Protein AF-A0A0K2V2Z7-F1 (afdb_monomer_lite)

Organism: Lepeophtheirus salmonis (NCBI:txid72036)

pLDDT: mean 78.31, std 17.25, range [45.5, 96.0]

Radius of gyration: 21.52 Å; chains: 1; bounding box: 39×52×57 Å

Secondary structure (DSSP, 8-state):
--STTSHHHHTTTTS------PPEEETTEEE-TT-EEEEEGGGTEEEEE-TTSSEE--B--TT--PPP-B-SS-TTSB--TT--

Sequence (84 aa):
MKVALFFLALSILVVNGASKVKLCNYNGKNYRRGQTALMLPFCCTKMVCSSNGYFSYPTYGKGKKCGCCIDPFNKNNFISDGQY

Structure (mmCIF, N/CA/C/O backbone):
data_AF-A0A0K2V2Z7-F1
#
_entry.id   AF-A0A0K2V2Z7-F1
#
loop_
_atom_site.group_PDB
_atom_site.id
_atom_site.type_symbol
_atom_site.label_atom_id
_atom_site.label_alt_id
_atom_site.label_comp_id
_atom_site.label_asym_id
_atom_site.label_entity_id
_atom_site.label_seq_id
_atom_site.pdbx_PDB_ins_code
_atom_site.Cartn_x
_atom_site.Cartn_y
_atom_site.Cartn_z
_atom_site.occupancy
_atom_site.B_iso_or_equiv
_atom_site.auth_seq_id
_atom_site.auth_comp_id
_atom_site.auth_asym_id
_atom_site.auth_atom_id
_atom_site.pdbx_PDB_model_num
ATOM 1 N N . MET A 1 1 ? 22.485 -36.595 -43.433 1.00 48.91 1 MET A N 1
ATOM 2 C CA . MET A 1 1 ? 22.665 -35.812 -42.187 1.00 48.91 1 MET A CA 1
ATOM 3 C C . MET A 1 1 ? 22.298 -34.347 -42.436 1.00 48.91 1 MET A C 1
ATOM 5 O O . MET A 1 1 ? 23.165 -33.566 -42.787 1.00 48.91 1 MET A O 1
ATOM 9 N N . LYS A 1 2 ? 21.014 -33.968 -42.371 1.00 48.94 2 LYS A N 1
ATOM 10 C CA . LYS A 1 2 ? 20.576 -32.575 -42.636 1.00 48.94 2 LYS A CA 1
ATOM 11 C C . LYS A 1 2 ? 19.261 -32.199 -41.931 1.00 48.94 2 LYS A C 1
ATOM 13 O O . LYS A 1 2 ? 18.555 -31.309 -42.372 1.00 48.94 2 LYS A O 1
ATOM 18 N N . VAL A 1 3 ? 18.917 -32.898 -40.845 1.00 51.44 3 VAL A N 1
ATOM 19 C CA . VAL A 1 3 ? 17.661 -32.674 -40.093 1.00 51.44 3 VAL A CA 1
ATOM 20 C C . VAL A 1 3 ? 17.930 -32.119 -38.685 1.00 51.44 3 VAL A C 1
ATOM 22 O O . VAL A 1 3 ? 17.069 -31.492 -38.084 1.00 51.44 3 VAL A O 1
ATOM 25 N N . ALA A 1 4 ? 19.162 -32.252 -38.180 1.00 51.25 4 ALA A N 1
ATOM 26 C CA . ALA A 1 4 ? 19.528 -31.826 -36.827 1.00 51.25 4 ALA A CA 1
ATOM 27 C C . ALA A 1 4 ? 19.647 -30.297 -36.646 1.00 51.25 4 ALA A C 1
ATOM 29 O O . ALA A 1 4 ? 19.623 -29.814 -35.521 1.00 51.25 4 ALA A O 1
ATOM 30 N N . LEU A 1 5 ? 19.750 -29.524 -37.733 1.00 51.09 5 LEU A N 1
ATOM 31 C CA . LEU A 1 5 ? 19.929 -28.066 -37.663 1.00 51.09 5 LEU A CA 1
ATOM 32 C C . LEU A 1 5 ? 18.617 -27.283 -37.513 1.00 51.09 5 LEU A C 1
ATOM 34 O O . LEU A 1 5 ? 18.655 -26.128 -37.107 1.00 51.09 5 LEU A O 1
ATOM 38 N N . PHE A 1 6 ? 17.458 -27.895 -37.781 1.00 50.44 6 PHE A N 1
ATOM 39 C CA . PHE A 1 6 ? 16.169 -27.207 -37.632 1.00 50.44 6 PHE A CA 1
ATOM 40 C C . PHE A 1 6 ? 15.654 -27.177 -36.185 1.00 50.44 6 PHE A C 1
ATOM 42 O O . PHE A 1 6 ? 14.903 -26.274 -35.826 1.00 50.44 6 PHE A O 1
ATOM 49 N N . PHE A 1 7 ? 16.092 -28.102 -35.323 1.00 50.56 7 PHE A N 1
ATOM 50 C CA . PHE A 1 7 ? 15.653 -28.140 -33.921 1.00 50.56 7 PHE A CA 1
ATOM 51 C C . PHE A 1 7 ? 16.387 -27.146 -33.008 1.00 50.56 7 PHE A C 1
ATOM 53 O O . PHE A 1 7 ? 15.852 -26.778 -31.967 1.00 50.56 7 PHE A O 1
ATOM 60 N N . LEU A 1 8 ? 17.562 -26.648 -33.408 1.00 51.81 8 LEU A N 1
ATOM 61 C CA . LEU A 1 8 ? 18.316 -25.631 -32.656 1.00 51.81 8 LEU A CA 1
ATOM 62 C C . LEU A 1 8 ? 17.734 -24.212 -32.790 1.00 51.81 8 LEU A C 1
ATOM 64 O O . LEU A 1 8 ? 18.035 -23.341 -31.977 1.00 51.81 8 LEU A O 1
ATOM 68 N N . ALA A 1 9 ? 16.882 -23.971 -33.791 1.00 51.72 9 ALA A N 1
ATOM 69 C CA . ALA A 1 9 ? 16.252 -22.668 -34.002 1.00 51.72 9 ALA A CA 1
ATOM 70 C C . ALA A 1 9 ? 14.989 -22.461 -33.142 1.00 51.72 9 ALA A C 1
ATOM 72 O O . ALA A 1 9 ? 14.676 -21.325 -32.786 1.00 51.72 9 ALA A O 1
ATOM 73 N N . LEU A 1 10 ? 14.284 -23.533 -32.746 1.00 50.97 10 LEU A N 1
ATOM 74 C CA . LEU A 1 10 ? 13.079 -23.415 -31.908 1.00 50.97 10 LEU A CA 1
ATOM 75 C C . LEU A 1 10 ? 13.385 -23.090 -30.437 1.00 50.97 10 LEU A C 1
ATOM 77 O O . LEU A 1 10 ? 12.522 -22.556 -29.743 1.00 50.97 10 LEU A O 1
ATOM 81 N N . SER A 1 11 ? 14.603 -23.346 -29.956 1.00 50.06 11 SER A N 1
ATOM 82 C CA . SER A 1 11 ? 14.999 -23.029 -28.576 1.00 50.06 11 SER A CA 1
ATOM 83 C C . SER A 1 11 ? 15.214 -21.533 -28.312 1.00 50.06 11 SER A C 1
ATOM 85 O O . SER A 1 11 ? 15.304 -21.135 -27.154 1.00 50.06 11 SER A O 1
ATOM 87 N N . ILE A 1 12 ? 15.267 -20.686 -29.348 1.00 51.25 12 ILE A N 1
ATOM 88 C CA . ILE A 1 12 ? 15.542 -19.244 -29.196 1.00 51.25 12 ILE A CA 1
ATOM 89 C C . ILE A 1 12 ? 14.249 -18.435 -28.957 1.00 51.25 12 ILE A C 1
ATOM 91 O O . ILE A 1 12 ? 14.301 -17.318 -28.449 1.00 51.25 12 ILE A O 1
ATOM 95 N N . LEU A 1 13 ? 13.063 -18.991 -29.242 1.00 46.72 13 LEU A N 1
ATOM 96 C CA . LEU A 1 13 ? 11.792 -18.272 -29.051 1.00 46.72 13 LEU A CA 1
ATOM 97 C C . LEU A 1 13 ? 11.229 -18.308 -27.617 1.00 46.72 13 LEU A C 1
ATOM 99 O O . LEU A 1 13 ? 10.240 -17.632 -27.342 1.00 46.72 13 LEU A O 1
ATOM 103 N N . VAL A 1 14 ? 11.851 -19.027 -26.676 1.00 48.12 14 VAL A N 1
ATOM 104 C CA . VAL A 1 14 ? 11.332 -19.172 -25.296 1.00 48.12 14 VAL A CA 1
ATOM 105 C C . VAL A 1 14 ? 11.964 -18.168 -24.318 1.00 48.12 14 VAL A C 1
ATOM 107 O O . VAL A 1 14 ? 12.023 -18.399 -23.117 1.00 48.12 14 VAL A O 1
ATOM 110 N N . VAL A 1 15 ? 12.445 -17.018 -24.798 1.00 50.59 15 VAL A N 1
ATOM 111 C CA . VAL A 1 15 ? 13.007 -15.973 -23.921 1.00 50.59 15 VAL A CA 1
ATOM 112 C C . VAL A 1 15 ? 12.464 -14.604 -24.293 1.00 50.59 15 VAL A C 1
ATOM 114 O O . VAL A 1 15 ? 13.232 -13.709 -24.582 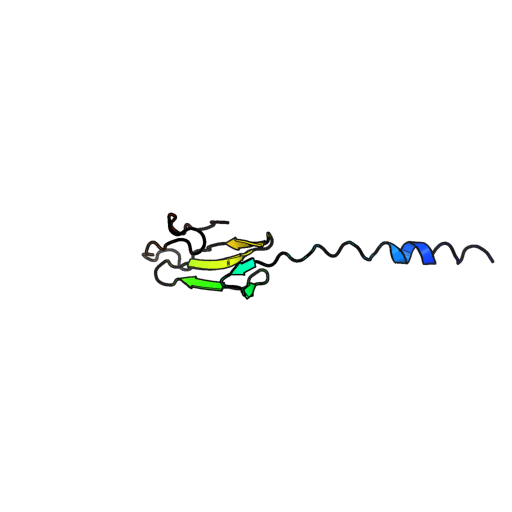1.00 50.59 15 VAL A O 1
ATOM 117 N N . ASN A 1 16 ? 11.144 -14.410 -24.330 1.00 45.50 16 ASN A N 1
ATOM 118 C CA . ASN A 1 16 ? 10.570 -13.051 -24.294 1.00 45.50 16 ASN A CA 1
ATOM 119 C C . ASN A 1 16 ? 9.149 -13.006 -23.709 1.00 45.50 16 ASN A C 1
ATOM 121 O O . ASN A 1 16 ? 8.357 -12.121 -24.009 1.00 45.50 16 ASN A O 1
ATOM 125 N N . GLY A 1 17 ? 8.827 -13.952 -22.824 1.00 46.03 17 GLY A N 1
ATOM 126 C CA . GLY A 1 17 ? 7.608 -13.925 -22.011 1.00 46.03 17 GLY A CA 1
ATOM 127 C C . GLY A 1 17 ? 7.827 -13.378 -20.599 1.00 46.03 17 GLY A C 1
ATOM 128 O O . GLY A 1 17 ? 6.975 -13.581 -19.738 1.00 46.03 17 GLY A O 1
ATOM 129 N N . ALA A 1 18 ? 8.968 -12.737 -20.311 1.00 52.97 18 ALA A N 1
ATOM 130 C CA . ALA A 1 18 ? 9.208 -12.118 -19.011 1.00 52.97 18 ALA A CA 1
ATOM 131 C C . ALA A 1 18 ? 8.333 -10.863 -18.892 1.00 52.97 18 ALA A C 1
ATOM 133 O O . ALA A 1 18 ? 8.770 -9.747 -19.174 1.00 52.97 18 ALA A O 1
ATOM 134 N N . SER A 1 19 ? 7.069 -11.061 -18.514 1.00 60.38 19 SER A N 1
ATOM 135 C CA . SER A 1 19 ? 6.160 -9.989 -18.120 1.00 60.38 19 SER A CA 1
ATOM 136 C C . SER A 1 19 ? 6.895 -9.116 -17.106 1.00 60.38 19 SER A C 1
ATOM 138 O O . SER A 1 19 ? 7.234 -9.581 -16.015 1.00 60.38 19 SER A O 1
ATOM 140 N N . LYS A 1 20 ? 7.251 -7.885 -17.503 1.00 69.62 20 LYS A N 1
ATOM 141 C CA . LYS A 1 20 ? 8.005 -6.965 -16.648 1.00 69.62 20 LYS A CA 1
ATOM 142 C C . LYS A 1 20 ? 7.209 -6.800 -15.360 1.00 69.62 20 LYS A C 1
ATOM 144 O O . LYS A 1 20 ? 6.107 -6.255 -15.385 1.00 69.62 20 LYS A O 1
ATOM 149 N N . VAL A 1 21 ? 7.752 -7.298 -14.249 1.00 75.75 21 VAL A N 1
ATOM 150 C CA . VAL A 1 21 ? 7.123 -7.149 -12.935 1.00 75.75 21 VAL A CA 1
ATOM 151 C C . VAL A 1 21 ? 6.968 -5.656 -12.685 1.00 75.75 21 VAL A C 1
ATOM 153 O O . VAL A 1 21 ? 7.962 -4.941 -12.558 1.00 75.75 21 VAL A O 1
ATOM 156 N N . LYS A 1 22 ? 5.724 -5.176 -12.653 1.00 88.94 22 LYS A N 1
ATOM 157 C CA . LYS A 1 22 ? 5.451 -3.780 -12.330 1.00 88.94 22 LYS A CA 1
ATOM 158 C C . LYS A 1 22 ? 5.738 -3.559 -10.847 1.00 88.94 22 LYS A C 1
ATOM 160 O O . LYS A 1 22 ? 5.275 -4.319 -9.997 1.00 88.94 22 LYS A O 1
ATOM 165 N N . LEU A 1 23 ? 6.545 -2.543 -10.563 1.00 93.62 23 LEU A N 1
ATOM 166 C CA . LEU A 1 23 ? 6.895 -2.115 -9.213 1.00 93.62 23 LEU A CA 1
ATOM 167 C C . LEU A 1 23 ? 6.107 -0.855 -8.878 1.00 93.62 23 LEU A C 1
ATOM 169 O O . LEU A 1 23 ? 5.879 -0.025 -9.756 1.00 93.62 23 LEU A O 1
ATOM 173 N N . CYS A 1 24 ? 5.750 -0.699 -7.610 1.00 93.81 24 CYS A N 1
ATOM 174 C CA . CYS A 1 24 ? 5.138 0.526 -7.113 1.00 93.81 24 CYS A CA 1
ATOM 175 C C . CYS A 1 24 ? 6.221 1.404 -6.481 1.00 93.81 24 CYS A C 1
ATOM 177 O O . CYS A 1 24 ? 7.031 0.901 -5.698 1.00 93.81 24 CYS A O 1
ATOM 179 N N . ASN A 1 25 ? 6.246 2.698 -6.798 1.00 93.81 25 ASN A N 1
ATOM 180 C CA . ASN A 1 25 ? 7.204 3.639 -6.219 1.00 93.81 25 ASN A CA 1
ATOM 181 C C . ASN A 1 25 ? 6.530 4.518 -5.165 1.00 93.81 25 ASN A C 1
ATOM 183 O O . ASN A 1 25 ? 5.508 5.144 -5.440 1.00 93.81 25 ASN A O 1
ATOM 187 N N . TYR A 1 26 ? 7.108 4.572 -3.968 1.00 93.62 26 TYR A N 1
ATOM 188 C CA . TYR A 1 26 ? 6.673 5.476 -2.910 1.00 93.62 26 TYR A CA 1
ATOM 189 C C . TYR A 1 26 ? 7.886 6.057 -2.188 1.00 93.62 26 TYR A C 1
ATOM 191 O O . TYR A 1 26 ? 8.769 5.308 -1.768 1.00 93.62 26 TYR A O 1
ATOM 199 N N . ASN A 1 27 ? 7.939 7.388 -2.062 1.00 92.94 27 ASN A N 1
ATOM 200 C CA . ASN A 1 27 ? 9.059 8.129 -1.466 1.00 92.94 27 ASN A CA 1
ATOM 201 C C . ASN A 1 27 ? 10.438 7.688 -2.001 1.00 92.94 27 ASN A C 1
ATOM 203 O O . ASN A 1 27 ? 11.387 7.511 -1.240 1.00 92.94 27 ASN A O 1
ATOM 207 N N . GLY A 1 28 ? 10.542 7.446 -3.313 1.00 93.50 28 GLY A N 1
ATOM 208 C CA . GLY A 1 28 ? 11.789 7.027 -3.963 1.00 93.50 28 GLY A CA 1
ATOM 209 C C . GLY A 1 28 ? 12.155 5.550 -3.775 1.00 93.50 28 GLY A C 1
ATOM 210 O O . GLY A 1 28 ? 13.134 5.090 -4.362 1.00 93.50 28 GLY A O 1
ATOM 211 N N . LYS A 1 29 ? 11.368 4.773 -3.021 1.00 95.88 29 LYS A N 1
ATOM 212 C CA . LYS A 1 29 ? 11.573 3.333 -2.831 1.00 95.88 29 LYS A CA 1
ATOM 213 C C . LYS A 1 29 ? 10.624 2.518 -3.706 1.00 95.88 29 LYS A C 1
ATOM 215 O O . LYS A 1 29 ? 9.435 2.813 -3.799 1.00 95.88 29 LYS A O 1
ATOM 220 N N . ASN A 1 30 ? 11.154 1.452 -4.303 1.00 95.25 30 ASN A N 1
ATOM 221 C CA . ASN A 1 30 ? 10.379 0.507 -5.099 1.00 95.25 30 ASN A CA 1
ATOM 222 C C . ASN A 1 30 ? 9.887 -0.669 -4.248 1.00 95.25 30 ASN A C 1
ATOM 224 O O . ASN A 1 30 ? 10.651 -1.266 -3.486 1.00 95.25 30 ASN A O 1
ATOM 228 N N . TYR A 1 31 ? 8.623 -1.026 -4.437 1.00 95.06 31 TYR A N 1
ATOM 229 C CA . TYR A 1 31 ? 7.933 -2.114 -3.760 1.00 95.06 31 TYR A CA 1
ATOM 230 C C . TYR A 1 31 ? 7.461 -3.137 -4.791 1.00 95.06 31 TYR A C 1
ATOM 232 O O . TYR A 1 31 ? 6.943 -2.789 -5.853 1.00 95.06 31 TYR A O 1
ATOM 240 N N . ARG A 1 32 ? 7.663 -4.415 -4.481 1.00 95.25 32 ARG A N 1
ATOM 241 C CA . ARG A 1 32 ? 7.143 -5.552 -5.243 1.00 95.25 32 ARG A CA 1
ATOM 242 C C . ARG A 1 32 ? 5.697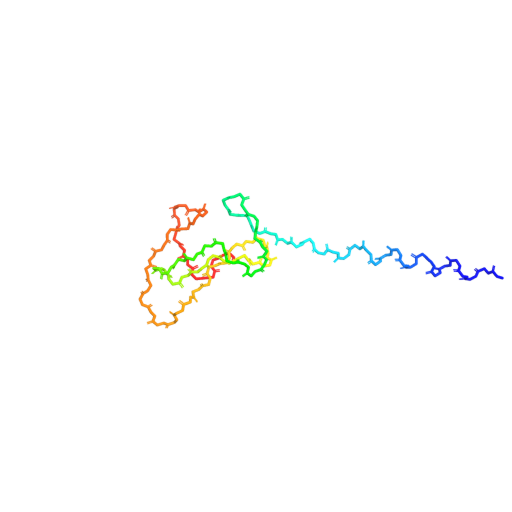 -5.829 -4.845 1.00 95.25 32 ARG A C 1
ATOM 244 O O . ARG A 1 32 ? 5.273 -5.485 -3.742 1.00 95.25 32 ARG A O 1
ATOM 251 N N . ARG A 1 33 ? 4.970 -6.528 -5.721 1.00 94.50 33 ARG A N 1
ATOM 252 C CA . ARG A 1 33 ? 3.609 -7.018 -5.459 1.00 94.50 33 ARG A CA 1
ATOM 253 C C . ARG A 1 33 ? 3.495 -7.629 -4.054 1.00 94.50 33 ARG A C 1
ATOM 255 O O . ARG A 1 33 ? 4.295 -8.483 -3.679 1.00 94.50 33 ARG A O 1
ATOM 262 N N . GLY A 1 34 ? 2.476 -7.209 -3.309 1.00 93.44 34 GLY A N 1
ATOM 263 C CA . GLY A 1 34 ? 2.158 -7.684 -1.961 1.00 93.44 34 GLY A CA 1
ATOM 264 C C . GLY A 1 34 ? 2.944 -7.002 -0.839 1.00 93.44 34 GLY A C 1
ATOM 265 O O . GLY A 1 34 ? 2.560 -7.126 0.324 1.00 93.44 34 GLY A O 1
ATOM 266 N N . GLN A 1 35 ? 4.005 -6.250 -1.149 1.00 95.81 35 GLN A N 1
ATOM 267 C CA . GLN A 1 35 ? 4.730 -5.502 -0.126 1.00 95.81 35 GLN A CA 1
ATOM 268 C C . GLN A 1 35 ? 3.915 -4.296 0.344 1.00 95.81 35 GLN A C 1
ATOM 270 O O . GLN A 1 35 ? 3.292 -3.589 -0.449 1.00 95.81 35 GLN A O 1
ATOM 275 N N . THR A 1 36 ? 3.949 -4.064 1.655 1.00 96.00 36 THR A N 1
ATOM 276 C CA . THR A 1 36 ? 3.324 -2.901 2.288 1.00 96.00 36 THR A CA 1
ATOM 277 C C . THR A 1 36 ? 4.328 -1.754 2.333 1.00 96.00 36 THR A C 1
ATOM 279 O O . THR A 1 36 ? 5.425 -1.916 2.867 1.00 96.00 36 THR A O 1
ATOM 282 N N . ALA A 1 37 ? 3.959 -0.609 1.764 1.00 94.75 37 ALA A N 1
ATOM 283 C CA . ALA A 1 37 ? 4.775 0.601 1.784 1.00 94.75 37 ALA A CA 1
ATOM 284 C C . ALA A 1 37 ? 4.521 1.467 3.015 1.00 94.75 37 ALA A C 1
ATOM 286 O O . ALA A 1 37 ? 5.460 2.049 3.554 1.00 94.75 37 ALA A O 1
ATOM 287 N N . LEU A 1 38 ? 3.270 1.506 3.470 1.00 92.94 38 LEU A N 1
ATOM 288 C CA . LEU A 1 38 ? 2.833 2.296 4.611 1.00 92.94 38 LEU A CA 1
ATOM 289 C C . LEU A 1 38 ? 1.701 1.565 5.336 1.00 92.94 38 LEU A C 1
ATOM 291 O O . LEU A 1 38 ? 0.827 0.984 4.692 1.00 92.94 38 LEU A O 1
ATOM 295 N N . MET A 1 39 ? 1.702 1.603 6.666 1.00 92.00 39 MET A N 1
ATOM 296 C CA . MET A 1 39 ? 0.597 1.106 7.484 1.00 92.00 39 MET A CA 1
ATOM 297 C C . MET A 1 39 ? -0.092 2.291 8.157 1.00 92.00 39 MET A C 1
ATOM 299 O O . MET A 1 39 ? 0.585 3.152 8.715 1.00 92.00 39 MET A O 1
ATOM 303 N N . LEU A 1 40 ? -1.424 2.334 8.098 1.00 89.38 40 LEU A N 1
ATOM 304 C CA . LEU A 1 40 ? -2.249 3.432 8.607 1.00 89.38 40 LEU A CA 1
ATOM 305 C C . LEU A 1 40 ? -3.279 2.885 9.613 1.00 89.38 40 LEU A C 1
ATOM 307 O O . LEU A 1 40 ? -4.454 2.720 9.274 1.00 89.38 40 LEU A O 1
ATOM 311 N N . PRO A 1 41 ? -2.865 2.604 10.866 1.00 87.25 41 PRO A N 1
ATOM 312 C CA . PRO A 1 41 ? -3.717 1.943 11.856 1.00 87.25 41 PRO A CA 1
ATOM 313 C C . PRO A 1 41 ? -4.964 2.726 12.239 1.00 87.25 41 PRO A C 1
ATOM 315 O O . PRO A 1 41 ? -6.014 2.122 12.433 1.00 87.25 41 PRO A O 1
ATOM 318 N N . PHE A 1 42 ? -4.866 4.057 12.299 1.00 86.75 42 PHE A N 1
ATOM 319 C CA . PHE A 1 42 ? -6.007 4.927 12.589 1.00 86.75 42 PHE A CA 1
ATOM 320 C C . PHE A 1 42 ? -7.139 4.750 11.569 1.00 86.75 42 PHE A C 1
ATOM 322 O O . PHE A 1 42 ? -8.312 4.762 11.927 1.00 86.75 42 PHE A O 1
ATOM 329 N N . CYS A 1 43 ? -6.778 4.507 10.311 1.00 87.50 43 CYS A N 1
ATOM 330 C CA . CYS A 1 43 ? -7.708 4.327 9.200 1.00 87.50 43 CYS A CA 1
ATOM 331 C C . CYS A 1 43 ? -7.946 2.855 8.868 1.00 87.50 43 CYS A C 1
ATOM 333 O O . CYS A 1 43 ? -8.566 2.547 7.856 1.00 87.50 43 CYS A O 1
ATOM 335 N N . CYS A 1 44 ? -7.439 1.944 9.708 1.00 90.19 44 CYS A N 1
ATOM 336 C CA . CYS A 1 44 ? -7.525 0.501 9.517 1.00 90.19 44 CYS A CA 1
ATOM 337 C C . CYS A 1 44 ? -7.090 0.044 8.119 1.00 90.19 44 CYS A C 1
ATOM 339 O O . CYS A 1 44 ? -7.625 -0.931 7.609 1.00 90.19 44 CYS A O 1
ATOM 341 N N . THR A 1 45 ? -6.163 0.741 7.465 1.00 90.31 45 THR A N 1
ATOM 342 C CA . THR A 1 45 ? -5.780 0.450 6.079 1.00 90.31 45 THR A CA 1
ATOM 343 C C . THR A 1 45 ? -4.269 0.395 5.936 1.00 90.31 45 THR A C 1
ATOM 345 O O . THR A 1 45 ? -3.510 0.911 6.761 1.00 90.31 45 THR A O 1
ATOM 348 N N . LYS A 1 46 ? -3.805 -0.290 4.901 1.00 92.38 46 LYS A N 1
ATOM 349 C CA . LYS A 1 46 ? -2.388 -0.392 4.560 1.00 92.38 46 LYS A CA 1
ATOM 350 C C . LYS A 1 46 ? -2.216 -0.140 3.075 1.00 92.38 46 LYS A C 1
ATOM 352 O O . LYS A 1 46 ? -3.044 -0.556 2.282 1.00 92.38 46 LYS A O 1
ATOM 357 N N . MET A 1 47 ? -1.116 0.496 2.707 1.00 93.19 47 MET A N 1
ATOM 358 C CA . MET A 1 47 ? -0.777 0.790 1.322 1.00 93.19 47 MET A CA 1
ATOM 359 C C . MET A 1 47 ? 0.042 -0.369 0.749 1.00 93.19 47 MET A C 1
ATOM 361 O O . MET A 1 47 ? 1.209 -0.547 1.114 1.00 93.19 47 MET A O 1
ATOM 365 N N . VAL A 1 48 ? -0.567 -1.189 -0.107 1.00 94.69 48 VAL A N 1
ATOM 366 C CA . VAL A 1 48 ? 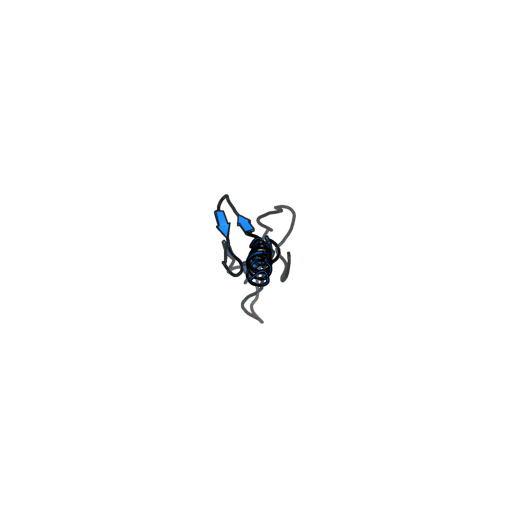0.007 -2.451 -0.605 1.00 94.69 48 VAL A CA 1
ATOM 367 C C . VAL A 1 48 ? 0.212 -2.385 -2.107 1.00 94.69 48 VAL A C 1
ATOM 369 O O . VAL A 1 48 ? -0.723 -2.109 -2.854 1.00 94.69 48 VAL A O 1
ATOM 372 N N . CYS A 1 49 ? 1.430 -2.683 -2.560 1.00 95.00 49 CYS A N 1
ATOM 373 C CA . CYS A 1 49 ? 1.732 -2.691 -3.985 1.00 95.00 49 CYS A CA 1
ATOM 374 C C . CYS A 1 49 ? 0.978 -3.821 -4.695 1.00 95.00 49 CYS A C 1
ATOM 376 O O . CYS A 1 49 ? 1.112 -4.996 -4.330 1.00 95.00 49 CYS A O 1
ATOM 378 N N . SER A 1 50 ? 0.191 -3.483 -5.710 1.00 92.25 50 SER A N 1
ATOM 379 C CA . SER A 1 50 ? -0.588 -4.446 -6.478 1.00 92.25 50 SER A CA 1
ATOM 380 C C . SER A 1 50 ? 0.187 -4.925 -7.720 1.00 92.25 50 SER A C 1
ATOM 382 O O . SER A 1 50 ? 1.285 -4.461 -8.031 1.00 92.25 50 SER A O 1
ATOM 384 N N . SER A 1 51 ? -0.357 -5.905 -8.444 1.00 89.94 51 SER A N 1
ATOM 385 C CA . SER A 1 51 ? 0.280 -6.441 -9.656 1.00 89.94 51 SER A CA 1
ATOM 386 C C . SER A 1 51 ? 0.288 -5.477 -10.844 1.00 89.94 51 SER A C 1
ATOM 388 O O . SER A 1 51 ? 1.038 -5.703 -11.793 1.00 89.94 51 SER A O 1
ATOM 390 N N . ASN A 1 52 ? -0.547 -4.435 -10.830 1.00 89.25 52 ASN A N 1
ATOM 391 C CA . ASN A 1 52 ? -0.660 -3.480 -11.935 1.00 89.25 52 ASN A CA 1
ATOM 392 C C . ASN A 1 52 ? 0.337 -2.304 -11.823 1.00 89.25 52 ASN A C 1
ATOM 394 O O . ASN A 1 52 ? 0.386 -1.487 -12.743 1.00 89.25 52 ASN A O 1
ATOM 398 N N . GLY A 1 53 ? 1.159 -2.260 -10.764 1.00 89.88 53 GLY A N 1
ATOM 399 C CA . GLY A 1 53 ? 2.118 -1.180 -10.498 1.00 89.88 53 GLY A CA 1
ATOM 400 C C . GLY A 1 53 ? 1.557 -0.009 -9.687 1.00 89.88 53 GLY A C 1
ATOM 401 O O . GLY A 1 53 ? 2.278 0.963 -9.475 1.00 89.88 53 GLY A O 1
ATOM 402 N N . TYR A 1 54 ? 0.309 -0.100 -9.222 1.00 91.19 54 TYR A N 1
ATOM 403 C CA . TYR A 1 54 ? -0.335 0.884 -8.354 1.00 91.19 54 TYR A CA 1
ATOM 404 C C . TYR A 1 54 ? -0.509 0.352 -6.924 1.00 91.19 54 TYR A C 1
ATOM 406 O O . TYR A 1 54 ? -0.402 -0.852 -6.665 1.00 91.19 54 TYR A O 1
ATOM 414 N N . PHE A 1 55 ? -0.741 1.262 -5.977 1.00 92.81 55 PHE A N 1
ATOM 415 C CA . PHE A 1 55 ? -0.949 0.921 -4.573 1.00 92.81 55 PHE A CA 1
ATOM 416 C C . PHE A 1 55 ? -2.424 0.769 -4.238 1.00 92.81 55 PHE A C 1
ATOM 418 O O . PHE A 1 55 ? -3.155 1.745 -4.253 1.00 92.81 55 PHE A O 1
ATOM 425 N N . SER A 1 56 ? -2.789 -0.428 -3.798 1.00 92.50 56 SER A N 1
ATOM 426 C CA . SER A 1 56 ? -4.098 -0.701 -3.216 1.00 92.50 56 SER A CA 1
ATOM 427 C C . SER A 1 56 ? -4.152 -0.317 -1.735 1.00 92.50 56 SER A C 1
ATOM 429 O O . SER A 1 56 ? -3.142 -0.441 -1.029 1.00 92.50 56 SER A O 1
ATOM 431 N N . TYR A 1 57 ? -5.334 0.061 -1.245 1.00 91.06 57 TYR A N 1
ATOM 432 C CA . TYR A 1 57 ? -5.576 0.406 0.165 1.00 91.06 57 TYR A CA 1
ATOM 433 C C . TYR A 1 57 ? -6.548 -0.557 0.871 1.00 91.06 57 TYR A C 1
ATOM 435 O O . TYR A 1 57 ? -7.638 -0.142 1.266 1.00 91.06 57 TYR A O 1
ATOM 443 N N . PRO A 1 58 ? -6.208 -1.851 1.037 1.00 89.38 58 PRO A N 1
ATOM 444 C CA . PRO A 1 58 ? -7.089 -2.800 1.706 1.00 89.38 58 PRO A CA 1
ATOM 445 C C . PRO A 1 58 ? -7.280 -2.481 3.193 1.00 89.38 58 PRO A C 1
ATOM 447 O O . PRO A 1 58 ? -6.316 -2.315 3.954 1.00 89.38 58 PRO A O 1
ATOM 450 N N . THR A 1 59 ? -8.537 -2.513 3.616 1.00 87.88 59 THR A N 1
ATOM 451 C CA . THR A 1 59 ? -8.957 -2.369 5.009 1.00 87.88 59 THR A CA 1
ATOM 452 C C . THR A 1 59 ? -8.716 -3.659 5.798 1.00 87.88 59 THR A C 1
ATOM 454 O O . THR A 1 59 ? -9.099 -4.755 5.385 1.00 87.88 59 THR A O 1
ATOM 457 N N . TYR A 1 60 ? -8.105 -3.548 6.975 1.00 83.50 60 TYR A N 1
ATOM 458 C CA . TYR A 1 60 ? -7.899 -4.634 7.924 1.00 83.50 60 TYR A CA 1
ATOM 459 C C . TYR A 1 60 ? -8.614 -4.326 9.248 1.00 83.50 60 TYR A C 1
ATOM 461 O O . TYR A 1 60 ? -8.324 -3.353 9.934 1.00 83.50 60 TYR A O 1
ATOM 469 N N . GLY A 1 61 ? -9.561 -5.182 9.635 1.00 69.50 61 GLY A N 1
ATOM 470 C CA . GLY A 1 61 ? -10.370 -4.996 10.846 1.00 69.50 61 GLY A CA 1
ATOM 471 C C . GLY A 1 61 ? -11.822 -4.663 10.528 1.00 69.50 61 GLY A C 1
ATOM 472 O O . GLY A 1 61 ? -12.273 -3.537 10.709 1.00 69.50 61 GLY A O 1
ATOM 473 N N . LYS A 1 62 ? -12.569 -5.674 10.073 1.00 62.62 62 LYS A N 1
ATOM 474 C CA . LYS A 1 62 ? -14.025 -5.576 9.912 1.00 62.62 62 LYS A CA 1
ATOM 475 C C . LYS A 1 62 ? -14.670 -5.250 11.268 1.00 62.62 62 LYS A C 1
ATOM 477 O O . LYS A 1 62 ? -14.332 -5.879 12.267 1.00 62.62 62 LYS A O 1
ATOM 482 N N . GLY A 1 63 ? -15.575 -4.271 11.299 1.00 64.12 63 GLY A N 1
ATOM 483 C CA . GLY A 1 63 ? -16.321 -3.887 12.507 1.00 64.12 63 GLY A CA 1
ATOM 484 C C . GLY A 1 63 ? -15.605 -2.927 13.469 1.00 64.12 63 GLY A C 1
ATOM 485 O O . GLY A 1 63 ? -16.127 -2.671 14.551 1.00 64.12 63 GLY A O 1
ATOM 486 N N . LYS A 1 64 ? -14.435 -2.375 13.111 1.00 67.06 64 LYS A N 1
ATOM 487 C CA . LYS A 1 64 ? -13.771 -1.314 13.890 1.00 67.06 64 LYS A CA 1
ATOM 488 C C . LYS A 1 64 ? -14.214 0.079 13.427 1.00 67.06 64 LYS A C 1
ATOM 490 O O . LYS A 1 64 ? -14.466 0.290 12.245 1.00 67.06 64 LYS A O 1
ATOM 495 N N . LYS A 1 65 ? -14.275 1.044 14.356 1.00 74.56 65 LYS A N 1
ATOM 496 C CA . LYS A 1 65 ? -14.390 2.472 14.017 1.00 74.56 65 LYS A CA 1
ATOM 497 C C . LYS A 1 65 ? -13.043 2.943 13.468 1.00 74.56 65 LYS A C 1
ATOM 499 O O . LYS A 1 65 ? -12.101 3.116 14.234 1.00 74.56 65 LYS A O 1
ATOM 504 N N . CYS A 1 66 ? -12.962 3.098 12.156 1.00 82.38 66 CYS A N 1
ATOM 505 C CA . CYS A 1 66 ? -11.775 3.572 11.455 1.00 82.38 66 CYS A CA 1
ATOM 506 C C . CYS A 1 66 ? -11.937 5.062 11.144 1.00 82.38 66 CYS A C 1
ATOM 508 O O . CYS A 1 66 ? -13.040 5.513 10.837 1.00 82.38 66 CYS A O 1
ATOM 510 N N . GLY A 1 67 ? -10.859 5.829 11.270 1.00 82.19 67 GLY A N 1
ATOM 511 C CA . GLY A 1 67 ? -10.837 7.239 10.898 1.00 82.19 67 GLY A CA 1
ATOM 512 C C . GLY A 1 67 ? -10.587 7.458 9.405 1.00 82.19 67 GLY A C 1
ATOM 513 O O . GLY A 1 67 ? -10.267 6.525 8.670 1.00 82.19 67 GLY A O 1
ATOM 514 N N . CYS A 1 68 ? -10.702 8.711 8.964 1.00 84.62 68 CYS A N 1
ATOM 515 C CA . CYS A 1 68 ? -10.360 9.123 7.602 1.00 84.62 68 CYS A CA 1
ATOM 516 C C . CYS A 1 68 ? -8.874 9.505 7.512 1.00 84.62 68 CYS A C 1
ATOM 518 O O . CYS A 1 68 ? -8.373 10.245 8.359 1.00 84.62 68 CYS A O 1
ATOM 520 N N . CYS A 1 69 ? -8.181 9.040 6.468 1.00 87.31 69 CYS A N 1
ATOM 521 C CA . CYS A 1 69 ? -6.788 9.394 6.169 1.00 87.31 69 CYS A CA 1
ATOM 522 C C . CYS A 1 69 ? -6.703 10.092 4.815 1.00 87.31 69 CYS A C 1
ATOM 524 O O . CYS A 1 69 ? -7.427 9.729 3.893 1.00 87.31 69 CYS A O 1
ATOM 526 N N . ILE A 1 70 ? -5.783 11.046 4.688 1.00 89.44 70 ILE A N 1
ATOM 527 C CA . ILE A 1 70 ? -5.453 11.704 3.417 1.00 89.44 70 ILE A CA 1
ATOM 528 C C . ILE A 1 70 ? -4.667 10.733 2.522 1.00 89.44 70 ILE A C 1
ATOM 530 O O . ILE A 1 70 ? -3.818 9.987 3.017 1.00 89.44 70 ILE A O 1
ATOM 534 N N . ASP A 1 71 ? -4.939 10.751 1.216 1.00 87.50 71 ASP A N 1
ATOM 535 C CA . ASP A 1 71 ? -4.203 9.982 0.210 1.00 87.50 71 ASP A CA 1
ATOM 536 C C . ASP A 1 71 ? -2.743 10.501 0.102 1.00 87.50 71 ASP A C 1
ATOM 538 O O . ASP A 1 71 ? -2.517 11.689 -0.156 1.00 87.50 71 ASP A O 1
ATOM 542 N N . PRO A 1 72 ? -1.726 9.634 0.291 1.00 85.12 72 PRO A N 1
ATOM 543 C CA . PRO A 1 72 ? -0.315 10.002 0.175 1.00 85.12 72 PRO A CA 1
ATOM 544 C C . PRO A 1 72 ? 0.102 10.542 -1.202 1.00 85.12 72 PRO A C 1
ATOM 546 O O . PRO A 1 72 ? 1.085 11.281 -1.279 1.00 85.12 72 PRO A O 1
ATOM 549 N N . PHE A 1 73 ? -0.599 10.165 -2.274 1.00 86.12 73 PHE A N 1
ATOM 550 C CA . PHE A 1 73 ? -0.334 10.610 -3.646 1.00 86.12 73 PHE A CA 1
ATOM 551 C C . PHE A 1 73 ? -1.145 11.847 -4.026 1.00 86.12 73 PHE A C 1
ATOM 553 O O . PHE A 1 73 ? -0.683 12.656 -4.832 1.00 86.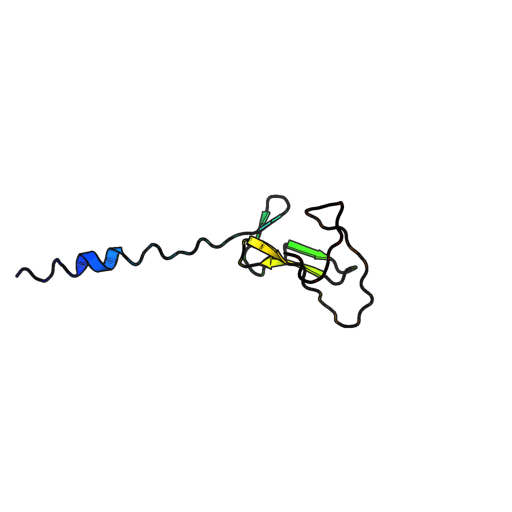12 73 PHE A O 1
ATOM 560 N N . ASN A 1 74 ? -2.327 12.023 -3.433 1.00 86.81 74 ASN A N 1
ATOM 561 C CA . ASN A 1 74 ? -3.186 13.173 -3.675 1.00 86.81 74 ASN A CA 1
ATOM 562 C C . ASN A 1 74 ? -3.702 13.763 -2.360 1.00 86.81 74 ASN A C 1
ATOM 564 O O . ASN A 1 74 ? -4.717 13.336 -1.819 1.00 86.81 74 ASN A O 1
ATOM 568 N N . LYS A 1 75 ? -3.053 14.835 -1.900 1.00 85.75 75 LYS A N 1
ATOM 569 C CA . LYS A 1 75 ? -3.392 15.500 -0.632 1.00 85.75 75 LYS A CA 1
ATOM 570 C C . LYS A 1 75 ? -4.812 16.082 -0.573 1.00 85.75 75 LYS A C 1
ATOM 572 O O . LYS A 1 75 ? -5.259 16.434 0.513 1.00 85.75 75 LYS A O 1
ATOM 577 N N . ASN A 1 76 ? -5.504 16.183 -1.710 1.00 88.81 76 ASN A N 1
ATOM 578 C CA . ASN A 1 76 ? -6.886 16.658 -1.789 1.00 88.81 76 ASN A CA 1
ATOM 579 C C . ASN A 1 76 ? -7.922 15.521 -1.696 1.00 88.81 76 ASN A C 1
ATOM 581 O O . ASN A 1 76 ? -9.116 15.802 -1.654 1.00 88.81 76 ASN A O 1
ATOM 585 N N . ASN A 1 77 ? -7.484 14.258 -1.661 1.00 87.50 77 ASN A N 1
ATOM 586 C CA . ASN A 1 77 ? -8.351 13.086 -1.569 1.00 87.50 77 ASN A CA 1
ATOM 587 C C . ASN A 1 77 ? -8.162 12.346 -0.240 1.00 87.50 77 ASN A C 1
ATOM 589 O O . ASN A 1 77 ? -7.104 12.398 0.388 1.00 87.50 77 ASN A O 1
ATOM 593 N N . PHE A 1 78 ? -9.197 11.607 0.160 1.00 87.50 78 PHE A N 1
ATOM 594 C CA . PHE A 1 78 ? -9.132 10.654 1.264 1.00 87.50 78 PHE A CA 1
ATOM 595 C C . PHE A 1 78 ? -8.956 9.232 0.739 1.00 87.50 78 PHE A C 1
ATOM 597 O O . PHE A 1 78 ? -9.484 8.875 -0.317 1.00 87.50 78 PHE A O 1
ATOM 604 N N . ILE A 1 79 ? -8.258 8.413 1.522 1.00 87.56 79 ILE A N 1
ATOM 605 C CA . ILE A 1 79 ? -8.112 6.984 1.266 1.00 87.56 79 ILE A CA 1
ATOM 606 C C . ILE A 1 79 ? -9.471 6.312 1.438 1.00 87.56 79 ILE A C 1
ATOM 608 O O . ILE A 1 79 ? -10.116 6.452 2.480 1.00 87.56 79 ILE A O 1
ATOM 612 N N . SER A 1 80 ? -9.870 5.536 0.437 1.00 76.56 80 SER A N 1
ATOM 613 C CA . SER A 1 80 ? -11.023 4.636 0.515 1.00 76.56 80 SER A CA 1
ATOM 614 C C . SER A 1 80 ? -10.620 3.199 0.195 1.00 76.56 80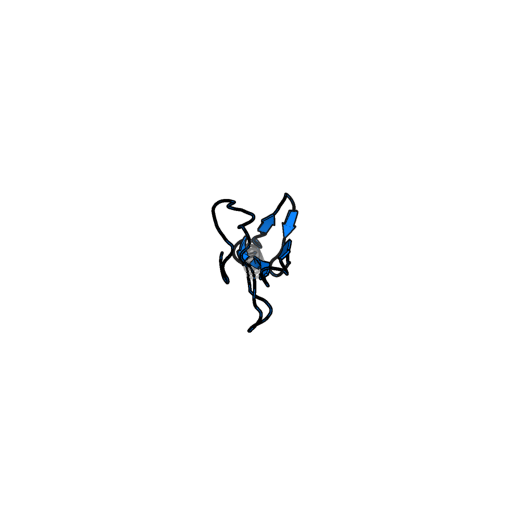 SER A C 1
ATOM 616 O O . SER A 1 80 ? -9.642 2.949 -0.513 1.00 76.56 80 SER A O 1
ATOM 618 N N . ASP A 1 81 ? -11.355 2.251 0.779 1.00 73.00 81 ASP A N 1
ATOM 619 C CA . ASP A 1 81 ? -11.085 0.822 0.625 1.00 73.00 81 ASP A CA 1
ATOM 620 C C . ASP A 1 81 ? -11.109 0.422 -0.855 1.00 73.00 81 ASP A C 1
ATOM 622 O O . ASP A 1 81 ? -12.051 0.738 -1.580 1.00 73.00 81 ASP A O 1
ATOM 626 N N . GLY A 1 82 ? -10.055 -0.257 -1.307 1.00 64.62 82 GLY A N 1
ATOM 627 C CA . GLY A 1 82 ? -9.937 -0.698 -2.699 1.00 64.62 82 GLY A CA 1
ATOM 628 C C . GLY A 1 82 ? -9.524 0.375 -3.714 1.00 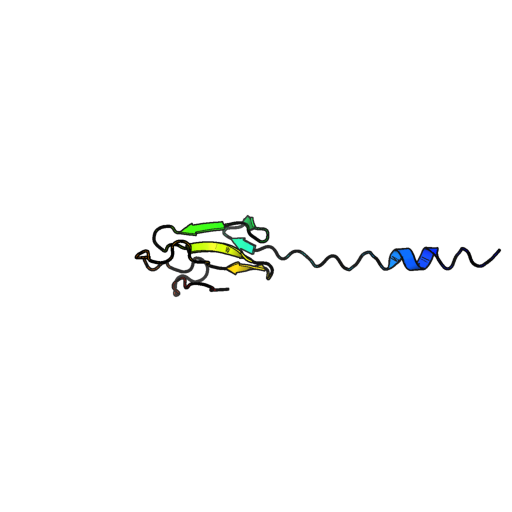64.62 82 GLY A C 1
ATOM 629 O O . GLY A 1 82 ? -9.540 0.081 -4.907 1.00 64.62 82 GLY A O 1
ATOM 630 N N . GLN A 1 83 ? -9.130 1.585 -3.295 1.00 68.31 83 GLN A N 1
ATOM 631 C CA . GLN A 1 83 ? -8.516 2.550 -4.220 1.00 68.31 83 GLN A CA 1
ATOM 632 C C . GLN A 1 83 ? -7.192 2.024 -4.805 1.00 68.31 83 GLN A C 1
ATOM 634 O O . GLN A 1 83 ? -6.373 1.518 -4.045 1.00 68.31 83 GLN A O 1
ATOM 639 N N . TYR A 1 84 ? -7.042 2.222 -6.127 1.00 57.94 84 TYR A N 1
ATOM 640 C CA . TYR A 1 84 ? -5.998 1.817 -7.102 1.00 57.94 84 TYR A CA 1
ATOM 641 C C . TYR A 1 84 ? -5.628 0.323 -7.235 1.00 57.94 84 TYR A C 1
ATOM 643 O O . TYR A 1 84 ? -5.206 -0.331 -6.255 1.00 57.94 84 TYR A O 1
#

Foldseek 3Di:
DPDVVVVVVVVVPPPDPPPPQAWADDPNDTHGAQDFPADDVLQQWTFGQHRVNHTFTAHHDPPDDHDWDADSVHNVDTDDHGDD